Protein AF-A0A7C4XUT3-F1 (afdb_monomer)

Structure (mmCIF, N/CA/C/O backbone):
data_AF-A0A7C4XUT3-F1
#
_entry.id   AF-A0A7C4XUT3-F1
#
loop_
_atom_site.group_PDB
_atom_site.id
_atom_site.type_symbol
_atom_site.label_atom_id
_atom_site.label_alt_id
_atom_site.label_comp_id
_atom_site.label_asym_id
_atom_site.label_entity_id
_atom_site.label_seq_id
_atom_site.pdbx_PDB_ins_code
_atom_site.Cartn_x
_atom_site.Cartn_y
_atom_site.Cartn_z
_atom_site.occupancy
_atom_site.B_iso_or_equiv
_atom_site.auth_seq_id
_atom_site.auth_comp_id
_atom_site.auth_asym_id
_atom_site.auth_atom_id
_atom_site.pdbx_PDB_model_num
ATOM 1 N N . MET A 1 1 ? -14.555 5.152 -34.016 1.00 47.75 1 MET A N 1
ATOM 2 C CA . MET A 1 1 ? -13.206 5.073 -34.609 1.00 47.75 1 MET A CA 1
ATOM 3 C C . MET A 1 1 ? -12.359 4.331 -33.592 1.00 47.75 1 MET A C 1
ATOM 5 O O . MET A 1 1 ? -12.131 4.880 -32.524 1.00 47.75 1 MET A O 1
ATOM 9 N N . GLU A 1 2 ? -12.052 3.059 -33.833 1.00 62.88 2 GLU A N 1
ATOM 10 C CA . GLU A 1 2 ? -11.226 2.262 -32.917 1.00 62.88 2 GLU A CA 1
ATOM 11 C C . GLU A 1 2 ? -9.754 2.552 -33.213 1.00 62.88 2 GLU A C 1
ATOM 13 O O . GLU A 1 2 ? -9.337 2.526 -34.370 1.00 62.88 2 GLU A O 1
ATOM 18 N N . ALA A 1 3 ? -8.984 2.900 -32.185 1.00 73.62 3 ALA A N 1
ATOM 19 C CA . ALA A 1 3 ? -7.549 3.090 -32.320 1.00 73.62 3 ALA A CA 1
ATOM 20 C C . ALA A 1 3 ? -6.865 1.716 -32.287 1.00 73.62 3 ALA A C 1
ATOM 22 O O . ALA A 1 3 ? -6.935 1.015 -31.279 1.00 73.62 3 ALA A O 1
ATOM 23 N N . THR A 1 4 ? -6.215 1.326 -33.382 1.00 81.19 4 THR A N 1
ATOM 24 C CA . THR A 1 4 ? -5.373 0.121 -33.451 1.00 81.19 4 THR A CA 1
ATOM 25 C C . THR A 1 4 ? -3.918 0.472 -33.180 1.00 81.19 4 THR A C 1
ATOM 27 O O . THR A 1 4 ? -3.350 1.314 -33.870 1.00 81.19 4 THR A O 1
ATOM 30 N N . LEU A 1 5 ? -3.326 -0.197 -32.191 1.00 89.69 5 LEU A N 1
ATOM 31 C CA . LEU A 1 5 ? -1.923 -0.054 -31.807 1.00 89.69 5 LEU A CA 1
ATOM 32 C C . LEU A 1 5 ? -1.048 -0.987 -32.662 1.00 89.69 5 LEU A C 1
ATOM 34 O O . LEU A 1 5 ? -1.357 -2.175 -32.787 1.00 89.69 5 LEU A O 1
ATOM 38 N N . SER A 1 6 ? 0.041 -0.484 -33.242 1.00 93.62 6 SER A N 1
ATOM 39 C CA . SER A 1 6 ? 1.006 -1.327 -33.959 1.00 93.62 6 SER A CA 1
ATOM 40 C C . SER A 1 6 ? 1.868 -2.153 -32.995 1.00 93.62 6 SER A C 1
ATOM 42 O O . SER A 1 6 ? 2.052 -1.808 -31.827 1.00 93.62 6 SER A O 1
ATOM 44 N N . ALA A 1 7 ? 2.447 -3.251 -33.492 1.00 91.00 7 ALA A N 1
ATOM 45 C CA . ALA A 1 7 ? 3.308 -4.117 -32.683 1.00 91.00 7 ALA A CA 1
ATOM 46 C C . ALA A 1 7 ? 4.565 -3.397 -32.158 1.00 91.00 7 ALA A C 1
ATOM 48 O O . ALA A 1 7 ? 5.013 -3.676 -31.047 1.00 91.00 7 ALA A O 1
ATOM 49 N N . SER A 1 8 ? 5.124 -2.463 -32.934 1.00 93.19 8 SER A N 1
ATOM 50 C CA . SER A 1 8 ? 6.257 -1.636 -32.506 1.00 93.19 8 SER A CA 1
ATOM 51 C C . SER A 1 8 ? 5.867 -0.678 -31.386 1.00 93.19 8 SER A C 1
ATOM 53 O O . SER A 1 8 ? 6.567 -0.609 -30.383 1.00 93.19 8 SER A O 1
ATOM 55 N N . GLU A 1 9 ? 4.719 -0.008 -31.509 1.00 93.19 9 GLU A N 1
ATOM 56 C CA . GLU A 1 9 ? 4.221 0.896 -30.465 1.00 93.19 9 GLU A CA 1
ATOM 57 C C . GLU A 1 9 ? 3.931 0.136 -29.168 1.00 93.19 9 GLU A C 1
ATOM 59 O O . GLU A 1 9 ? 4.288 0.597 -28.087 1.00 93.19 9 GLU A O 1
ATOM 64 N N . TRP A 1 10 ? 3.348 -1.062 -29.259 1.00 90.75 10 TRP A N 1
ATOM 65 C CA . TRP A 1 10 ? 3.160 -1.936 -28.100 1.00 90.75 10 TRP A CA 1
ATOM 66 C C . TRP A 1 10 ? 4.482 -2.274 -27.399 1.00 90.75 10 TRP A C 1
ATOM 68 O O . TRP A 1 10 ? 4.575 -2.203 -26.172 1.00 90.75 10 TRP A O 1
ATOM 78 N N . LEU A 1 11 ? 5.516 -2.625 -28.169 1.00 93.94 11 LEU A N 1
ATOM 79 C CA . LEU A 1 11 ? 6.830 -2.960 -27.626 1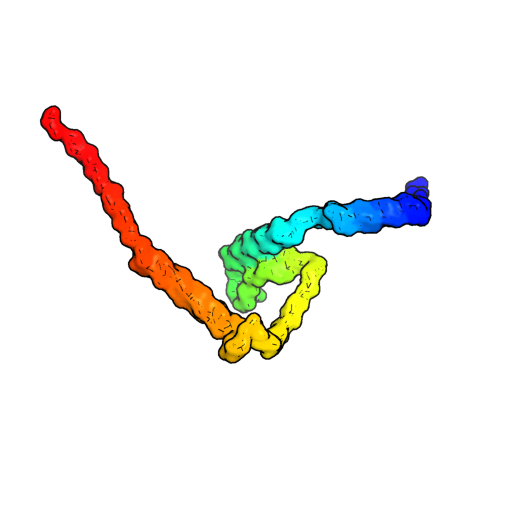.00 93.94 11 LEU A CA 1
ATOM 80 C C . LEU A 1 11 ? 7.469 -1.763 -26.910 1.00 93.94 11 LEU A C 1
ATOM 82 O O . LEU A 1 11 ? 8.082 -1.930 -25.855 1.00 93.94 11 LEU A O 1
ATOM 86 N N . ASP A 1 12 ? 7.306 -0.560 -27.454 1.00 91.06 12 ASP A N 1
ATOM 87 C CA . ASP A 1 12 ? 7.833 0.658 -26.845 1.00 91.06 12 ASP A CA 1
ATOM 88 C C . ASP A 1 12 ? 7.109 1.003 -25.536 1.00 91.06 12 ASP A C 1
ATOM 90 O O . ASP A 1 12 ? 7.769 1.357 -24.557 1.00 91.06 12 ASP A O 1
ATOM 94 N N . TRP A 1 13 ? 5.796 0.771 -25.443 1.00 88.12 13 TRP A N 1
ATOM 95 C CA . TRP A 1 13 ? 5.066 0.873 -24.174 1.00 88.12 13 TRP A CA 1
ATOM 96 C C . TRP A 1 13 ? 5.542 -0.137 -23.124 1.00 88.12 13 TRP A C 1
ATOM 98 O O . TRP A 1 13 ? 5.669 0.216 -21.951 1.00 88.12 13 TRP A O 1
ATOM 108 N N .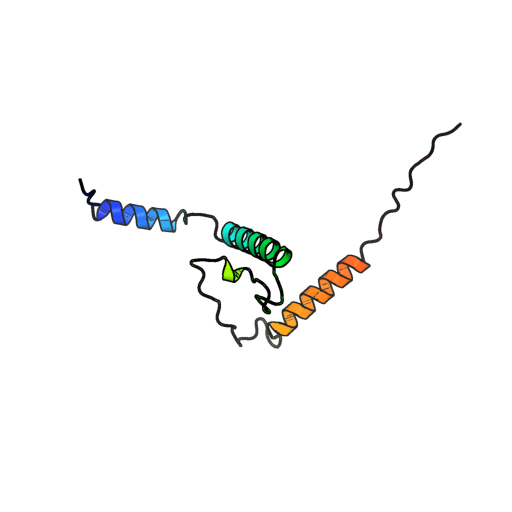 GLN A 1 14 ? 5.858 -1.375 -23.519 1.00 87.38 14 GLN A N 1
ATOM 109 C CA . GLN A 1 14 ? 6.424 -2.361 -22.590 1.00 87.38 14 GLN A CA 1
ATOM 110 C C . GLN A 1 14 ? 7.808 -1.949 -22.078 1.00 87.38 14 GLN A C 1
ATOM 112 O O . GLN A 1 14 ? 8.097 -2.095 -20.890 1.00 87.38 14 GLN A O 1
ATOM 117 N N . ARG A 1 15 ? 8.663 -1.413 -22.958 1.00 88.44 15 ARG A N 1
ATOM 118 C CA . ARG A 1 15 ? 9.985 -0.890 -22.581 1.00 88.44 15 ARG A CA 1
ATOM 119 C C . ARG A 1 15 ? 9.861 0.293 -21.633 1.00 88.44 15 ARG A C 1
ATOM 121 O O . ARG A 1 15 ? 10.570 0.332 -20.633 1.00 88.44 15 ARG A O 1
ATOM 128 N N . PHE A 1 16 ? 8.949 1.219 -21.923 1.00 83.44 16 PHE A N 1
ATOM 129 C CA . PHE A 1 16 ? 8.665 2.354 -21.053 1.00 83.44 16 PHE A CA 1
ATOM 130 C C . PHE A 1 16 ? 8.229 1.888 -19.658 1.00 83.44 16 PHE A C 1
ATOM 132 O O . PHE A 1 16 ? 8.852 2.276 -18.677 1.00 83.44 16 PHE A O 1
ATOM 139 N N . ALA A 1 17 ? 7.264 0.967 -19.567 1.00 81.00 17 ALA A N 1
ATOM 140 C CA . ALA A 1 17 ? 6.788 0.432 -18.288 1.00 81.00 17 ALA A CA 1
ATOM 141 C C . ALA A 1 17 ? 7.876 -0.297 -17.471 1.00 81.00 17 ALA A C 1
ATOM 143 O O . ALA A 1 17 ? 7.791 -0.354 -16.246 1.00 81.00 17 ALA A O 1
ATOM 144 N N . ALA A 1 18 ? 8.893 -0.860 -18.133 1.00 79.44 18 ALA A N 1
ATOM 145 C CA . ALA A 1 18 ? 10.031 -1.490 -17.465 1.00 79.44 18 ALA A CA 1
ATOM 146 C C . ALA A 1 18 ? 11.033 -0.474 -16.885 1.00 79.44 18 ALA A C 1
ATOM 148 O O . ALA A 1 18 ? 11.711 -0.783 -15.906 1.00 79.44 18 ALA A O 1
ATOM 149 N N . VAL A 1 19 ? 11.147 0.713 -17.490 1.00 78.56 19 VAL A N 1
ATOM 150 C CA . VAL A 1 19 ? 12.069 1.780 -17.057 1.00 78.56 19 VAL A CA 1
ATOM 151 C C . VAL 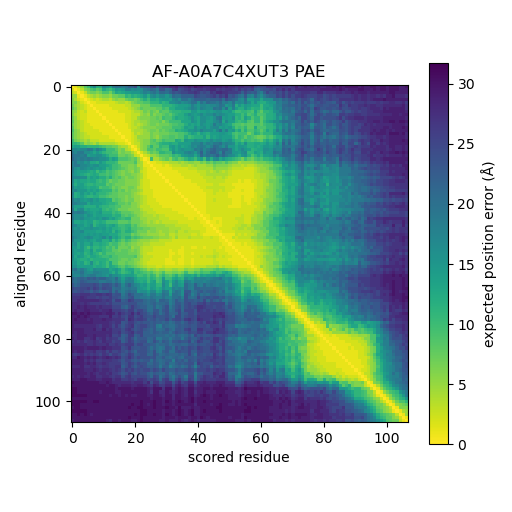A 1 19 ? 11.405 2.703 -16.038 1.00 78.56 19 VAL A C 1
ATOM 153 O O . VAL A 1 19 ? 12.017 3.057 -15.033 1.00 78.56 19 VAL A O 1
ATOM 156 N N . GLU A 1 20 ? 10.151 3.067 -16.281 1.00 69.75 20 GLU A N 1
ATOM 157 C CA . GLU A 1 20 ? 9.341 3.917 -15.420 1.00 69.75 20 GLU A CA 1
ATOM 158 C C . GLU A 1 20 ? 8.046 3.169 -15.073 1.00 69.75 20 GLU A C 1
ATOM 160 O O . GLU A 1 20 ? 7.044 3.273 -15.788 1.00 69.75 20 GLU A O 1
ATOM 165 N N . PRO A 1 21 ? 8.047 2.361 -13.997 1.00 63.75 21 PRO A N 1
ATOM 166 C CA . PRO A 1 21 ? 6.814 1.752 -13.533 1.00 63.75 21 PRO A CA 1
ATOM 167 C C . PRO A 1 21 ? 5.824 2.862 -13.166 1.00 63.75 21 PRO A C 1
ATOM 169 O O . PRO A 1 21 ? 6.186 3.833 -12.500 1.00 63.75 21 PRO A O 1
ATOM 172 N N . PHE A 1 22 ? 4.580 2.734 -13.633 1.00 62.84 22 PHE A N 1
ATOM 173 C CA . PHE A 1 22 ? 3.511 3.691 -13.355 1.00 62.84 22 PHE A CA 1
ATOM 174 C C . PHE A 1 22 ? 3.314 3.835 -11.839 1.00 62.84 22 PHE A C 1
ATOM 176 O O . PHE A 1 22 ? 2.679 2.995 -11.206 1.00 62.84 22 PHE A O 1
ATOM 183 N N . GLY A 1 23 ? 3.858 4.911 -11.269 1.00 64.31 23 GLY A N 1
ATOM 184 C CA . GLY A 1 23 ? 3.837 5.169 -9.833 1.00 64.31 23 GLY A CA 1
ATOM 185 C C . GLY A 1 23 ? 4.996 4.514 -9.079 1.00 64.31 23 GLY A C 1
ATOM 186 O O . GLY A 1 23 ? 5.525 3.471 -9.451 1.00 64.31 23 GLY A O 1
ATOM 187 N N . ALA A 1 24 ? 5.408 5.145 -7.979 1.00 74.00 24 ALA A N 1
ATOM 188 C CA . ALA A 1 24 ? 6.373 4.544 -7.071 1.00 74.00 24 ALA A CA 1
ATOM 189 C C . ALA A 1 24 ? 5.653 3.464 -6.244 1.00 74.00 24 ALA A C 1
ATOM 191 O O . ALA A 1 24 ? 4.773 3.827 -5.464 1.00 74.00 24 ALA A O 1
ATOM 192 N N . PRO A 1 25 ? 6.038 2.174 -6.311 1.00 74.81 25 PRO A N 1
ATOM 193 C CA . PRO A 1 25 ? 5.392 1.119 -5.519 1.00 74.81 25 PRO A CA 1
ATOM 194 C C . PRO A 1 25 ? 5.379 1.428 -4.015 1.00 74.81 25 PRO A C 1
ATOM 196 O O . PRO A 1 25 ? 4.449 1.084 -3.293 1.00 74.81 25 PRO A O 1
ATOM 199 N N . MET A 1 26 ? 6.401 2.148 -3.543 1.00 77.25 26 MET A N 1
ATOM 200 C CA . MET A 1 26 ? 6.465 2.646 -2.171 1.00 77.25 26 MET A CA 1
ATOM 201 C C . MET A 1 26 ? 5.332 3.633 -1.848 1.00 77.25 26 MET A C 1
ATOM 203 O O . MET A 1 26 ? 4.778 3.593 -0.753 1.00 77.25 26 MET A O 1
ATOM 207 N N . LEU A 1 27 ? 4.970 4.513 -2.785 1.00 84.94 27 LEU A N 1
ATOM 208 C CA . LEU A 1 27 ? 3.888 5.476 -2.593 1.00 84.94 27 LEU A CA 1
ATOM 209 C C . LEU A 1 27 ? 2.542 4.765 -2.439 1.00 84.94 27 LEU A C 1
ATOM 211 O O . LEU A 1 27 ? 1.759 5.156 -1.578 1.00 84.94 27 LEU A O 1
ATOM 215 N N . ASP A 1 28 ? 2.305 3.694 -3.196 1.00 85.62 28 ASP A N 1
ATOM 216 C CA . ASP A 1 28 ? 1.093 2.883 -3.056 1.00 85.62 28 ASP A CA 1
ATOM 217 C C . ASP A 1 28 ? 1.004 2.235 -1.674 1.00 85.62 28 ASP A C 1
ATOM 219 O O . ASP A 1 28 ? -0.055 2.273 -1.047 1.00 85.62 28 ASP A O 1
ATOM 223 N N . VAL A 1 29 ? 2.121 1.720 -1.150 1.00 86.62 29 VAL A N 1
ATOM 224 C CA . VAL A 1 29 ? 2.191 1.168 0.213 1.00 86.62 29 VAL A CA 1
ATOM 225 C C . VAL A 1 29 ? 1.905 2.245 1.261 1.00 86.62 29 VAL A C 1
ATOM 227 O O . VAL A 1 29 ? 1.087 2.028 2.156 1.00 86.62 29 VAL A O 1
ATOM 230 N N . VAL A 1 30 ? 2.518 3.427 1.142 1.00 89.12 30 VAL A N 1
ATOM 231 C CA . VAL A 1 30 ? 2.274 4.549 2.068 1.00 89.12 30 VAL A CA 1
ATOM 232 C C . VAL A 1 30 ? 0.807 4.987 2.027 1.00 89.12 30 VAL A C 1
ATOM 234 O O . VAL A 1 30 ? 0.184 5.187 3.070 1.00 89.12 30 VAL A O 1
ATOM 237 N N . GLN A 1 31 ? 0.230 5.101 0.831 1.00 92.69 31 GLN A N 1
ATOM 238 C CA . GLN A 1 31 ? -1.175 5.459 0.640 1.00 92.69 31 GLN A CA 1
ATOM 239 C C . GLN A 1 31 ? -2.114 4.400 1.219 1.00 92.69 31 GLN A C 1
ATOM 241 O O . GLN A 1 31 ? -3.082 4.740 1.897 1.00 92.69 31 GLN A O 1
ATOM 246 N N . ALA A 1 32 ? -1.823 3.119 0.999 1.00 93.06 32 ALA A N 1
ATOM 247 C CA . ALA A 1 32 ? -2.581 2.017 1.574 1.00 93.06 32 ALA A CA 1
ATOM 248 C C . ALA A 1 32 ? -2.541 2.037 3.107 1.00 93.06 32 ALA A C 1
ATOM 250 O O . ALA A 1 32 ? -3.566 1.832 3.756 1.00 93.06 32 ALA A O 1
ATOM 251 N N . GLN A 1 33 ? -1.391 2.363 3.697 1.00 93.94 33 GLN A N 1
ATOM 252 C CA . GLN A 1 33 ? -1.251 2.476 5.145 1.00 93.94 33 GLN A CA 1
ATOM 253 C C . GLN A 1 33 ? -2.057 3.647 5.718 1.00 93.94 33 GLN A C 1
ATOM 255 O O . GLN A 1 33 ? -2.747 3.481 6.724 1.00 93.94 33 GLN A O 1
ATOM 260 N N . LEU A 1 34 ? -2.039 4.806 5.055 1.00 95.94 34 LEU A N 1
ATOM 261 C CA . LEU A 1 34 ? -2.876 5.943 5.441 1.00 95.94 34 LEU A CA 1
ATOM 262 C C . LEU A 1 34 ? -4.371 5.603 5.348 1.00 95.94 34 LEU A C 1
ATOM 264 O O . LEU A 1 34 ? -5.134 5.914 6.260 1.00 95.94 34 LEU A O 1
ATOM 268 N N . ARG A 1 35 ? -4.792 4.933 4.270 1.00 96.19 35 ARG A N 1
ATOM 269 C CA . ARG A 1 35 ? -6.185 4.503 4.081 1.00 96.19 35 ARG A CA 1
ATOM 270 C C . ARG A 1 35 ? -6.623 3.504 5.144 1.00 96.19 35 ARG A C 1
ATOM 272 O O . ARG A 1 35 ? -7.709 3.667 5.685 1.00 96.19 35 ARG A O 1
ATOM 279 N N . ALA A 1 36 ? -5.771 2.540 5.492 1.00 96.31 36 ALA A N 1
ATOM 280 C CA . ALA A 1 36 ? -6.050 1.591 6.564 1.00 96.31 36 ALA A CA 1
ATOM 281 C C . ALA A 1 36 ? -6.248 2.298 7.912 1.00 96.31 36 ALA A C 1
ATOM 283 O O . ALA A 1 36 ? -7.214 2.008 8.610 1.00 96.31 36 ALA A O 1
ATOM 284 N N . LEU A 1 37 ? -5.405 3.283 8.244 1.00 96.56 37 LEU A N 1
ATOM 285 C CA . LEU A 1 37 ? -5.568 4.086 9.462 1.00 96.56 37 LEU A CA 1
ATOM 286 C C . LEU A 1 37 ? -6.885 4.871 9.465 1.00 96.56 37 LEU A C 1
ATOM 288 O O . LEU A 1 37 ? -7.610 4.856 10.457 1.00 96.56 37 LEU A O 1
ATOM 292 N N . LEU A 1 38 ? -7.212 5.541 8.358 1.00 97.69 38 LEU A N 1
ATOM 293 C CA . LEU A 1 38 ? -8.458 6.299 8.238 1.00 97.69 38 LEU A CA 1
ATOM 294 C C . LEU A 1 38 ? -9.687 5.390 8.322 1.00 97.69 38 LEU A C 1
ATOM 296 O O . LEU A 1 38 ? -10.661 5.748 8.979 1.00 97.69 38 LEU A O 1
ATOM 300 N N . ALA A 1 39 ? -9.646 4.219 7.691 1.00 96.25 39 ALA A N 1
ATOM 301 C CA . ALA A 1 39 ? -10.725 3.244 7.755 1.00 96.25 39 ALA A CA 1
ATOM 302 C C . ALA A 1 39 ? -10.891 2.678 9.171 1.00 96.25 39 ALA A C 1
ATOM 304 O O . ALA A 1 39 ? -12.018 2.542 9.638 1.00 96.25 39 ALA A O 1
ATOM 305 N N . GLU A 1 40 ? -9.788 2.423 9.880 1.00 95.69 40 GLU A N 1
ATOM 306 C CA . GLU A 1 40 ? -9.814 1.941 11.262 1.00 95.69 40 GLU A CA 1
ATOM 307 C C . GLU A 1 40 ? -10.433 2.968 12.220 1.00 95.69 40 GLU A C 1
ATOM 309 O O . GLU A 1 40 ? -11.243 2.595 13.064 1.00 95.69 40 GLU A O 1
ATOM 314 N N . ILE A 1 41 ? -10.139 4.264 12.048 1.00 96.44 41 ILE A N 1
ATOM 315 C CA . ILE A 1 41 ? -10.753 5.348 12.844 1.00 96.44 41 ILE A CA 1
ATOM 316 C C . ILE A 1 41 ? -12.283 5.350 12.714 1.00 96.44 41 ILE A C 1
ATOM 318 O O . ILE A 1 41 ? -12.985 5.651 13.678 1.00 96.44 41 ILE A O 1
ATOM 322 N N . HIS A 1 42 ? -12.802 5.011 11.534 1.00 95.75 42 HIS A N 1
ATOM 323 C CA . HIS A 1 42 ? -14.238 5.000 11.248 1.00 95.75 42 HIS A CA 1
ATOM 324 C C . HIS A 1 42 ? -14.852 3.593 11.311 1.00 95.75 42 HIS A C 1
ATOM 326 O O . HIS A 1 42 ? -16.008 3.411 10.923 1.00 95.75 42 HIS A O 1
ATOM 332 N N . ARG A 1 43 ? -14.102 2.583 11.771 1.00 95.69 43 ARG A N 1
ATOM 333 C CA . ARG A 1 43 ? -14.573 1.198 11.806 1.00 95.69 43 ARG A CA 1
ATOM 334 C C . ARG A 1 43 ? -15.633 1.029 12.889 1.00 95.69 43 ARG A C 1
ATOM 336 O O . ARG A 1 43 ? -15.378 1.298 14.058 1.00 95.69 43 ARG A O 1
ATOM 343 N N . ASP A 1 44 ? -16.795 0.499 12.508 1.00 96.00 44 ASP A N 1
ATOM 344 C CA . ASP A 1 44 ? -17.779 -0.032 13.457 1.00 96.00 44 ASP A CA 1
ATOM 345 C C . ASP A 1 44 ? -17.432 -1.496 13.797 1.00 96.00 44 ASP A C 1
ATOM 347 O O . ASP A 1 44 ? -17.577 -2.370 12.933 1.00 96.00 44 ASP A O 1
ATOM 351 N N . PRO A 1 45 ? -17.019 -1.807 15.044 1.00 93.31 45 PRO A N 1
ATOM 352 C CA . PRO A 1 45 ? -16.642 -3.162 15.440 1.00 93.31 45 PRO A CA 1
ATOM 353 C C . PRO A 1 45 ? -17.792 -4.174 15.381 1.00 93.31 45 PRO A C 1
ATOM 355 O O . PRO A 1 45 ? -17.534 -5.379 15.333 1.00 93.31 45 PRO A O 1
ATOM 358 N N . LYS A 1 46 ? -19.052 -3.712 15.401 1.00 94.50 46 LYS A N 1
ATOM 359 C CA . LYS A 1 46 ? -20.232 -4.583 15.291 1.00 94.50 46 LYS A CA 1
ATOM 360 C C . LYS A 1 46 ? -20.478 -5.023 13.854 1.00 94.50 46 LYS A C 1
ATOM 362 O O . LYS A 1 46 ? -20.894 -6.155 13.635 1.00 94.50 46 LYS A O 1
ATOM 367 N N . ALA A 1 47 ? -20.227 -4.132 12.896 1.00 93.00 47 ALA A N 1
ATOM 368 C CA . ALA A 1 47 ? -20.374 -4.417 11.473 1.00 93.00 47 ALA A CA 1
ATOM 369 C C . ALA A 1 47 ? -19.153 -5.154 10.904 1.00 93.00 47 ALA A C 1
ATOM 371 O O . ALA A 1 47 ? -19.302 -6.022 10.047 1.00 93.00 47 ALA A O 1
ATOM 372 N N . ARG A 1 48 ? -17.945 -4.835 11.390 1.00 92.75 48 ARG A N 1
ATOM 373 C CA . ARG A 1 48 ? -16.701 -5.513 11.011 1.00 92.75 48 ARG A CA 1
ATOM 374 C C . ARG A 1 48 ? -15.800 -5.711 12.227 1.00 92.75 48 ARG A C 1
ATOM 376 O O . ARG A 1 48 ? -15.200 -4.767 12.746 1.00 92.75 48 ARG A O 1
ATOM 383 N N . THR A 1 49 ? -15.667 -6.966 12.643 1.00 92.88 49 THR A N 1
ATOM 384 C CA . THR A 1 49 ? -14.843 -7.346 13.798 1.00 92.88 49 THR A CA 1
ATOM 385 C C . THR A 1 49 ? -13.350 -7.211 13.506 1.00 92.88 49 THR A C 1
ATOM 387 O O . THR A 1 49 ? -12.605 -6.733 14.361 1.00 92.88 49 THR A O 1
ATOM 390 N N . GLU A 1 50 ? -12.921 -7.580 12.299 1.00 93.19 50 GLU A N 1
ATOM 391 C CA . GLU A 1 50 ? -11.511 -7.545 11.909 1.00 93.19 50 GLU A CA 1
ATOM 392 C C . GLU A 1 50 ? -11.038 -6.123 11.563 1.00 93.19 50 GLU A C 1
ATOM 394 O O . GLU A 1 50 ? -11.731 -5.415 10.820 1.00 93.19 50 GLU A O 1
ATOM 399 N N . PRO A 1 51 ? -9.858 -5.697 12.052 1.00 92.06 51 PRO A N 1
ATOM 400 C CA . PRO A 1 51 ? -9.261 -4.420 11.677 1.00 92.06 51 PRO A CA 1
ATOM 401 C C . PRO A 1 51 ? -9.024 -4.297 10.171 1.00 92.06 51 PRO A C 1
ATOM 403 O O . PRO A 1 51 ? -8.911 -5.293 9.449 1.00 92.06 51 PRO A O 1
ATOM 406 N N . PHE A 1 52 ? -8.910 -3.061 9.700 1.00 92.06 52 PHE A N 1
ATOM 407 C CA . PHE A 1 52 ? -8.432 -2.805 8.347 1.00 92.06 52 PHE A CA 1
ATOM 408 C C . PHE A 1 52 ? -6.916 -2.951 8.277 1.00 92.06 52 PHE A C 1
ATOM 410 O O . PHE A 1 52 ? -6.183 -2.404 9.105 1.00 92.06 52 PHE A O 1
ATOM 417 N N . ALA A 1 53 ? -6.437 -3.653 7.258 1.00 90.62 53 ALA A N 1
ATOM 418 C CA . ALA A 1 53 ? -5.014 -3.816 7.017 1.00 90.62 53 ALA A CA 1
ATOM 419 C C . ALA A 1 53 ? -4.610 -3.146 5.692 1.00 90.62 53 ALA A C 1
ATOM 421 O O . ALA A 1 53 ? -5.439 -3.046 4.789 1.00 90.62 53 ALA A O 1
ATOM 422 N N .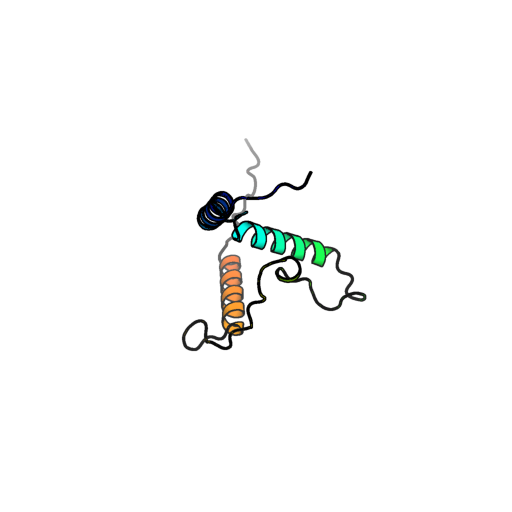 PRO A 1 54 ? -3.357 -2.675 5.525 1.00 91.00 54 PRO 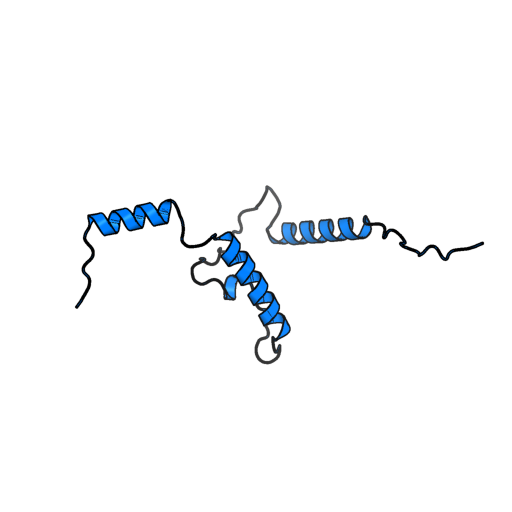A N 1
ATOM 423 C CA . PRO A 1 54 ? -2.943 -1.996 4.294 1.00 91.00 54 PRO A CA 1
ATOM 424 C C . PRO A 1 54 ? -3.204 -2.819 3.024 1.00 91.00 54 PRO A C 1
ATOM 426 O O . PRO A 1 54 ? -3.577 -2.255 2.000 1.00 91.00 54 PRO A O 1
ATOM 429 N N . GLN A 1 55 ? -3.084 -4.149 3.096 1.00 89.75 55 GLN A N 1
ATOM 430 C CA . GLN A 1 55 ? -3.389 -5.038 1.972 1.00 89.75 55 GLN A CA 1
ATOM 431 C C . GLN A 1 55 ? -4.840 -4.949 1.474 1.00 89.75 55 GLN A C 1
ATOM 433 O O . GLN A 1 55 ? -5.074 -5.208 0.300 1.00 89.75 55 GLN A O 1
ATOM 438 N N . ASP A 1 56 ? -5.790 -4.512 2.308 1.00 90.44 56 ASP A N 1
ATOM 439 C CA . ASP A 1 56 ? -7.191 -4.313 1.909 1.00 90.44 56 ASP A CA 1
ATOM 440 C C . ASP A 1 56 ? -7.353 -3.149 0.908 1.00 90.44 56 ASP A C 1
ATOM 442 O O . ASP A 1 56 ? -8.395 -3.012 0.270 1.00 90.44 56 ASP A O 1
ATOM 446 N N . PHE A 1 57 ? -6.330 -2.295 0.770 1.00 91.19 57 PHE A N 1
ATOM 447 C CA . PHE A 1 57 ? -6.330 -1.092 -0.072 1.00 91.19 57 PHE A CA 1
ATOM 448 C C . PHE A 1 57 ? -5.327 -1.162 -1.228 1.00 91.19 57 PHE A C 1
ATOM 450 O O . PHE A 1 57 ? -5.082 -0.149 -1.892 1.00 91.19 57 PHE A O 1
ATOM 457 N N . LEU A 1 58 ? -4.739 -2.335 -1.467 1.00 88.56 58 LEU A N 1
ATOM 458 C CA . LEU A 1 58 ? -3.798 -2.588 -2.551 1.00 88.56 58 LEU A CA 1
ATOM 459 C C . LEU A 1 58 ? -4.465 -3.451 -3.631 1.00 88.56 58 LEU A C 1
ATOM 461 O O . LEU A 1 58 ? -4.906 -4.562 -3.366 1.00 88.56 58 LEU A O 1
ATOM 465 N N . LEU A 1 59 ? -4.536 -2.941 -4.865 1.00 74.25 59 LEU A N 1
ATOM 466 C CA . LEU A 1 59 ? -5.265 -3.591 -5.969 1.00 74.25 59 LEU A CA 1
ATOM 467 C C . LEU A 1 59 ? -4.460 -4.674 -6.702 1.00 74.25 59 LEU A C 1
ATOM 469 O O . LEU A 1 59 ? -5.034 -5.650 -7.176 1.00 74.25 59 LEU A O 1
ATOM 473 N N . PHE A 1 60 ? -3.141 -4.501 -6.822 1.00 71.31 60 PHE A N 1
ATOM 474 C CA . PHE A 1 60 ? -2.289 -5.344 -7.679 1.00 71.31 60 PHE A CA 1
ATOM 475 C C . PHE A 1 60 ? -1.173 -6.055 -6.919 1.00 71.31 60 PHE A C 1
ATOM 477 O O . PHE A 1 60 ? -0.315 -6.710 -7.512 1.00 71.31 60 PHE A O 1
ATOM 484 N N . THR A 1 61 ? -1.163 -5.933 -5.598 1.00 66.62 61 THR A N 1
ATOM 485 C CA . THR A 1 61 ? -0.167 -6.586 -4.762 1.00 66.62 61 THR A CA 1
ATOM 486 C C . THR A 1 61 ? -0.705 -7.960 -4.401 1.00 66.62 61 THR A C 1
ATOM 488 O O . THR A 1 61 ? -1.705 -8.079 -3.698 1.00 66.62 61 THR A O 1
ATOM 491 N N . ARG A 1 62 ? -0.064 -9.017 -4.913 1.00 59.84 62 ARG A N 1
ATOM 492 C CA . ARG A 1 62 ? -0.360 -10.383 -4.469 1.00 59.84 62 ARG A CA 1
ATOM 493 C C . ARG A 1 62 ? -0.169 -10.416 -2.945 1.00 59.84 62 ARG A C 1
ATOM 495 O O . ARG A 1 62 ? 0.902 -9.996 -2.499 1.00 59.84 62 ARG A O 1
ATOM 502 N N . PRO A 1 63 ? -1.151 -10.892 -2.158 1.00 58.00 63 PRO A N 1
ATOM 503 C CA . PRO A 1 63 ? -0.934 -11.140 -0.743 1.00 58.00 63 PRO A CA 1
ATOM 504 C C . PRO A 1 63 ? 0.316 -12.004 -0.611 1.00 58.00 63 PRO A C 1
ATOM 506 O O . PRO A 1 63 ? 0.404 -13.061 -1.237 1.00 58.00 63 PRO A O 1
ATOM 509 N N . ALA A 1 64 ? 1.319 -11.517 0.119 1.00 56.28 64 ALA A N 1
ATOM 510 C CA . ALA A 1 64 ? 2.447 -12.361 0.458 1.00 56.28 64 ALA A CA 1
ATOM 511 C C . ALA A 1 64 ? 1.878 -13.507 1.297 1.00 56.28 64 ALA A C 1
ATOM 513 O O . ALA A 1 64 ? 1.376 -13.268 2.397 1.00 56.28 64 ALA A O 1
ATOM 514 N N . GLU A 1 65 ? 1.896 -14.724 0.751 1.00 57.97 65 GLU A N 1
ATOM 515 C CA . GLU A 1 65 ? 1.674 -15.925 1.550 1.00 57.97 65 GLU A CA 1
ATOM 516 C C . GLU A 1 65 ? 2.627 -15.826 2.748 1.00 57.97 65 GLU A C 1
ATOM 518 O O . GLU A 1 65 ? 3.807 -15.502 2.546 1.00 57.97 65 GLU A O 1
ATOM 523 N N . PRO A 1 66 ? 2.140 -16.002 3.988 1.00 54.28 66 PRO A N 1
ATOM 524 C CA . PRO A 1 66 ? 3.019 -16.011 5.140 1.00 54.28 66 PRO A CA 1
ATOM 525 C C . PRO A 1 66 ? 4.061 -17.105 4.907 1.00 54.28 66 PRO A C 1
ATOM 527 O O . PRO A 1 66 ? 3.752 -18.290 4.877 1.00 54.28 66 PRO A O 1
ATOM 530 N N . SER A 1 67 ? 5.295 -16.683 4.651 1.00 53.56 67 SER A N 1
ATOM 531 C CA . SER A 1 67 ? 6.401 -17.607 4.491 1.00 53.56 67 SER A CA 1
ATOM 532 C C . SER A 1 67 ? 6.758 -18.127 5.875 1.00 53.56 67 SER A C 1
ATOM 534 O O . SER A 1 67 ? 7.207 -17.353 6.721 1.00 53.56 67 SER A O 1
ATOM 536 N N . ASP A 1 68 ? 6.599 -19.432 6.087 1.00 56.91 68 ASP A N 1
ATOM 537 C CA . ASP A 1 68 ? 7.145 -20.136 7.255 1.00 56.91 68 ASP A CA 1
ATOM 538 C C . ASP A 1 68 ? 8.684 -20.172 7.236 1.00 56.91 68 ASP A C 1
ATOM 540 O O . ASP A 1 68 ? 9.315 -20.677 8.167 1.00 56.91 68 ASP A O 1
ATOM 544 N N . ALA A 1 69 ? 9.315 -19.642 6.180 1.00 55.38 69 ALA A N 1
ATOM 545 C CA . ALA A 1 69 ? 10.758 -19.530 6.130 1.00 55.38 69 ALA A CA 1
ATOM 546 C C . ALA A 1 69 ? 11.241 -18.559 7.222 1.00 55.38 69 ALA A C 1
ATOM 548 O O . ALA A 1 69 ? 10.768 -17.417 7.290 1.00 55.38 69 ALA A O 1
ATOM 549 N N . PRO A 1 70 ? 12.206 -18.976 8.057 1.00 54.03 70 PRO A N 1
ATOM 550 C CA . PRO A 1 70 ? 12.815 -18.087 9.032 1.00 54.03 70 PRO A CA 1
ATOM 551 C C . PRO A 1 70 ? 13.423 -16.884 8.300 1.00 54.03 70 PRO A C 1
ATOM 553 O O . PRO A 1 70 ? 14.205 -17.044 7.364 1.00 54.03 70 PRO A O 1
ATOM 556 N N . LEU A 1 71 ? 13.046 -15.668 8.711 1.00 57.69 71 LEU A N 1
ATOM 557 C CA . LEU A 1 71 ? 13.561 -14.422 8.117 1.00 57.69 71 LEU A CA 1
ATOM 558 C C . LEU A 1 71 ? 15.073 -14.272 8.360 1.00 57.69 71 LEU A C 1
ATOM 560 O O . LEU A 1 71 ? 15.770 -13.612 7.592 1.00 57.69 71 LEU A O 1
ATOM 564 N N . VAL A 1 72 ? 15.553 -14.888 9.443 1.00 57.19 72 VAL A N 1
ATOM 565 C CA . VAL A 1 72 ? 16.946 -15.055 9.873 1.00 57.19 72 VAL A CA 1
ATOM 566 C C . VAL A 1 72 ? 16.992 -16.367 10.665 1.00 57.19 72 VAL A C 1
ATOM 568 O O . VAL A 1 72 ? 15.999 -16.684 11.326 1.00 57.19 72 VAL A O 1
ATOM 571 N N . ASP A 1 73 ? 18.097 -17.120 10.626 1.00 57.28 73 ASP A N 1
ATOM 572 C CA . ASP A 1 73 ? 18.254 -18.378 11.376 1.00 57.28 73 ASP A CA 1
ATOM 573 C C . ASP A 1 73 ? 17.705 -18.266 12.813 1.00 57.28 73 ASP A C 1
ATOM 575 O O . ASP A 1 73 ? 18.230 -17.527 13.647 1.00 57.28 73 ASP A O 1
ATOM 579 N N . GLY A 1 74 ? 16.621 -19.000 13.091 1.00 58.12 74 GLY A N 1
ATOM 580 C CA . GLY A 1 74 ? 16.028 -19.122 14.426 1.00 58.12 74 GLY A CA 1
ATOM 581 C C . GLY A 1 74 ? 15.005 -18.057 14.847 1.00 58.12 74 GLY A C 1
ATOM 582 O O . GLY A 1 74 ? 14.560 -18.113 15.990 1.00 58.12 74 GLY A O 1
ATOM 583 N N . LEU A 1 75 ? 14.603 -17.120 13.979 1.00 59.25 75 LEU A N 1
ATOM 584 C CA . LEU A 1 75 ? 13.577 -16.110 14.294 1.00 59.25 75 LEU A CA 1
ATOM 585 C C . LEU A 1 75 ? 12.395 -16.191 13.322 1.00 59.25 75 LEU A C 1
ATOM 587 O O . LEU A 1 75 ? 12.538 -15.978 12.113 1.00 59.25 75 LEU A O 1
ATOM 591 N N . SER A 1 76 ? 11.208 -16.471 13.862 1.00 63.00 76 SER A N 1
ATOM 592 C CA . SER A 1 76 ? 9.956 -16.436 13.106 1.00 63.00 76 SER A CA 1
ATOM 593 C C . SER A 1 76 ? 9.497 -14.991 12.852 1.00 63.00 76 SER A C 1
ATOM 595 O O . SER A 1 76 ? 9.931 -14.041 13.513 1.00 63.00 76 SER A O 1
ATOM 597 N N . ALA A 1 77 ? 8.561 -14.798 11.919 1.00 58.12 77 ALA A N 1
ATOM 598 C CA . ALA A 1 77 ? 7.970 -13.482 11.652 1.00 58.12 77 ALA A CA 1
ATOM 599 C C . ALA A 1 77 ? 7.258 -12.868 12.881 1.00 58.12 77 ALA A C 1
ATOM 601 O O . ALA A 1 77 ? 7.194 -11.641 13.016 1.00 58.12 77 ALA A O 1
ATOM 602 N N . ALA A 1 78 ? 6.749 -13.703 13.796 1.00 59.53 78 ALA A N 1
ATOM 603 C CA . ALA A 1 78 ? 6.148 -13.260 15.054 1.00 59.53 78 ALA A CA 1
ATOM 604 C C . ALA A 1 78 ? 7.201 -12.689 16.021 1.00 59.53 78 ALA A C 1
ATOM 606 O O . ALA A 1 78 ? 6.970 -11.647 16.643 1.00 59.53 78 ALA A O 1
ATOM 607 N N . ASP A 1 79 ? 8.386 -13.302 16.069 1.00 69.62 79 ASP A N 1
ATOM 608 C CA . ASP A 1 79 ? 9.489 -12.873 16.935 1.00 69.62 79 ASP A CA 1
ATOM 609 C C . ASP A 1 79 ? 10.061 -11.520 16.497 1.00 69.62 79 ASP A C 1
ATOM 611 O O . ASP A 1 79 ? 10.418 -10.678 17.326 1.00 69.62 79 ASP A O 1
ATOM 615 N N . TRP A 1 80 ? 10.072 -11.254 15.188 1.00 65.88 80 TRP A N 1
ATOM 616 C CA . TRP A 1 80 ? 10.554 -9.983 14.648 1.00 65.88 80 TRP A CA 1
ATOM 617 C C . TRP A 1 80 ? 9.660 -8.794 15.025 1.00 65.88 80 TRP A C 1
ATOM 619 O O . TRP A 1 80 ? 10.162 -7.730 15.398 1.00 65.88 80 TRP A O 1
ATOM 629 N N . ARG A 1 81 ? 8.330 -8.965 14.988 1.00 69.50 81 ARG A N 1
ATOM 630 C CA . ARG A 1 81 ? 7.381 -7.922 15.420 1.00 69.50 81 ARG A CA 1
ATOM 631 C C . ARG A 1 81 ? 7.574 -7.561 16.890 1.00 69.50 81 ARG A C 1
ATOM 633 O O . ARG A 1 81 ? 7.600 -6.375 17.221 1.00 69.50 81 ARG A O 1
ATOM 640 N N . LEU A 1 82 ? 7.747 -8.564 17.752 1.00 72.25 82 LEU A N 1
ATOM 641 C CA . LEU A 1 82 ? 8.019 -8.352 19.172 1.00 72.25 82 LEU A CA 1
ATOM 642 C C . LEU A 1 82 ? 9.365 -7.642 19.380 1.00 72.25 82 LEU A C 1
ATOM 644 O O . LEU A 1 82 ? 9.431 -6.668 20.129 1.00 72.25 82 LEU A O 1
ATOM 648 N N . ALA A 1 83 ? 10.416 -8.054 18.668 1.00 73.31 83 ALA A N 1
ATOM 649 C CA . ALA A 1 83 ? 11.730 -7.417 18.741 1.00 73.31 83 ALA A CA 1
ATOM 650 C C . ALA A 1 83 ? 11.697 -5.937 18.310 1.00 73.31 83 ALA A C 1
ATOM 652 O O . ALA A 1 83 ? 12.272 -5.078 18.983 1.00 73.31 83 ALA A O 1
ATOM 653 N N . MET A 1 84 ? 10.987 -5.613 17.224 1.00 76.25 84 MET A N 1
ATOM 654 C CA . MET A 1 84 ? 10.792 -4.227 16.778 1.00 76.25 84 MET A CA 1
ATOM 655 C C . MET A 1 84 ? 10.005 -3.398 17.795 1.00 76.25 84 MET A C 1
ATOM 657 O O . MET A 1 84 ? 10.391 -2.266 18.096 1.00 76.25 84 MET A O 1
ATOM 661 N N . TYR A 1 85 ? 8.939 -3.965 18.363 1.00 75.38 85 TYR A N 1
ATOM 662 C CA . TYR A 1 85 ? 8.139 -3.313 19.398 1.00 75.38 85 TYR A CA 1
ATOM 663 C C . TYR A 1 85 ? 8.969 -2.986 20.649 1.00 75.38 85 TYR A C 1
ATOM 665 O O . TYR A 1 85 ? 8.946 -1.850 21.125 1.00 75.38 85 TYR A O 1
ATOM 673 N N . LEU A 1 86 ? 9.766 -3.941 21.137 1.00 79.06 86 LEU A N 1
ATOM 674 C CA . LEU A 1 86 ? 10.639 -3.750 22.300 1.00 79.06 86 LEU A CA 1
ATOM 675 C C . LEU A 1 86 ? 11.716 -2.689 22.046 1.00 79.06 86 LEU A C 1
ATOM 677 O O . LEU A 1 86 ? 11.953 -1.833 22.901 1.00 79.06 86 LEU A O 1
ATOM 681 N N . LYS A 1 87 ? 12.316 -2.683 20.850 1.00 77.81 87 LYS A N 1
ATOM 682 C CA . LYS A 1 87 ? 13.314 -1.679 20.458 1.00 77.81 87 LYS A CA 1
ATOM 683 C C . LYS A 1 87 ? 12.718 -0.267 20.405 1.00 77.81 87 LYS A C 1
ATOM 685 O O . LYS A 1 87 ? 13.341 0.683 20.877 1.00 77.81 87 LYS A O 1
ATOM 690 N N . ALA A 1 88 ? 11.502 -0.122 19.878 1.00 77.19 88 ALA A N 1
ATOM 691 C CA . ALA A 1 88 ? 10.793 1.157 19.854 1.00 77.19 88 ALA A CA 1
ATOM 692 C C . ALA A 1 88 ? 10.424 1.652 21.266 1.00 77.19 88 ALA A C 1
ATOM 694 O O . ALA A 1 88 ? 10.515 2.847 21.549 1.00 77.19 88 ALA A O 1
ATOM 695 N N . LEU A 1 89 ? 10.047 0.741 22.168 1.00 77.19 89 LEU A N 1
ATOM 696 C CA . LEU A 1 89 ? 9.781 1.040 23.578 1.00 77.19 89 LEU A CA 1
ATOM 697 C C . LEU A 1 89 ? 11.031 1.540 24.309 1.00 77.19 89 LEU A C 1
ATOM 699 O O . LEU A 1 89 ? 10.967 2.556 24.999 1.00 77.19 89 LEU A O 1
ATOM 703 N N . GLN A 1 90 ? 12.173 0.879 24.112 1.00 79.69 90 GLN A N 1
ATOM 704 C CA . GLN A 1 90 ? 13.449 1.315 24.684 1.00 79.69 90 GLN A CA 1
ATOM 705 C C . GLN A 1 90 ? 13.864 2.698 24.177 1.00 79.69 90 GLN A C 1
ATOM 707 O O . GLN A 1 90 ? 14.254 3.541 24.979 1.00 79.69 90 GLN A O 1
ATOM 712 N N . ALA A 1 91 ? 13.709 2.975 22.879 1.00 73.50 91 ALA A N 1
ATOM 713 C CA . ALA A 1 91 ? 14.022 4.288 22.312 1.00 73.50 91 ALA A CA 1
ATOM 714 C C . ALA A 1 91 ? 13.176 5.422 22.929 1.00 73.50 91 ALA A C 1
ATOM 716 O O . ALA A 1 91 ? 13.670 6.532 23.133 1.00 73.50 91 ALA A O 1
ATOM 717 N N . ARG A 1 92 ? 11.914 5.138 23.283 1.00 71.00 92 ARG A N 1
ATOM 718 C CA . ARG A 1 92 ? 11.038 6.087 23.991 1.00 71.00 92 ARG A CA 1
ATOM 719 C C . ARG A 1 92 ? 11.459 6.302 25.441 1.00 71.00 92 ARG A C 1
ATOM 721 O O . ARG A 1 92 ? 11.447 7.433 25.903 1.00 71.00 92 ARG A O 1
ATOM 728 N N . GLN A 1 93 ? 11.862 5.245 2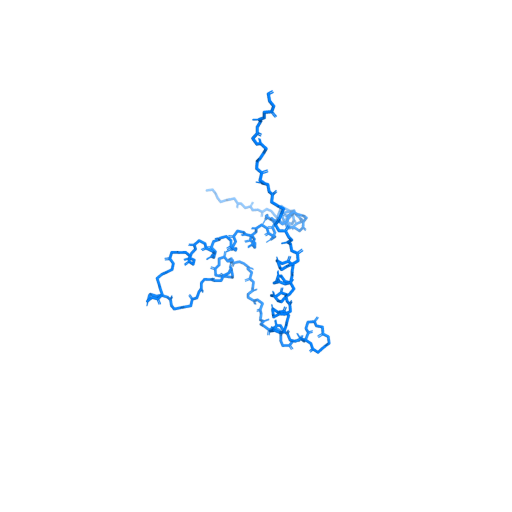6.143 1.00 73.19 93 GLN A N 1
ATOM 729 C CA . GLN A 1 93 ? 12.360 5.352 27.521 1.00 73.19 9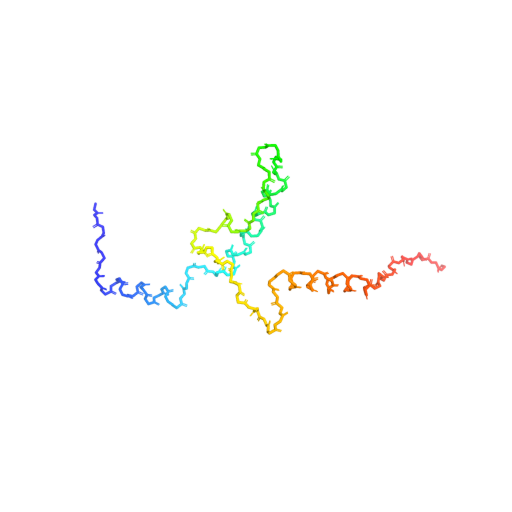3 GLN A CA 1
ATOM 730 C C . GLN A 1 93 ? 13.715 6.071 27.607 1.00 73.19 93 GLN A C 1
ATOM 732 O O . GLN A 1 93 ? 14.030 6.670 28.629 1.00 73.19 93 GLN A O 1
ATOM 737 N N . GLN A 1 94 ? 14.509 6.021 26.536 1.00 66.38 94 GLN A N 1
ATOM 738 C CA . GLN A 1 94 ? 15.823 6.661 26.436 1.00 66.38 94 GLN A CA 1
ATOM 739 C C . GLN A 1 94 ? 15.782 8.101 25.912 1.00 66.38 94 GLN A C 1
ATOM 741 O O . GLN A 1 94 ? 16.835 8.721 25.793 1.00 66.38 94 GLN A O 1
ATOM 746 N N . SER A 1 95 ? 14.603 8.644 25.600 1.00 53.91 95 SER A N 1
ATOM 747 C CA . SER A 1 95 ? 14.447 10.059 25.261 1.00 53.91 95 SER A CA 1
ATOM 748 C C . SER A 1 95 ? 14.130 10.847 26.536 1.00 53.91 95 SER A C 1
ATOM 750 O O . SER A 1 95 ? 12.974 10.845 26.958 1.00 53.91 95 SER A O 1
ATOM 752 N N . PRO A 1 96 ? 15.107 11.506 27.190 1.00 51.88 96 PRO A N 1
ATOM 753 C CA . PRO A 1 96 ? 14.787 12.450 28.246 1.00 51.88 96 PRO A CA 1
ATOM 754 C C . PRO A 1 96 ? 14.112 13.664 27.604 1.00 51.88 96 PRO A C 1
ATOM 756 O O . PRO A 1 96 ? 14.705 14.354 26.773 1.00 51.88 96 PRO A O 1
ATOM 759 N N . GLU A 1 97 ? 12.861 13.922 27.978 1.00 54.03 97 GLU A N 1
ATOM 760 C CA . GLU A 1 97 ? 12.224 15.210 27.724 1.00 54.03 97 GLU A CA 1
ATOM 761 C C . GLU A 1 97 ? 13.158 16.324 28.224 1.00 54.03 97 GLU A C 1
ATOM 763 O O . GLU A 1 97 ? 13.501 16.389 29.405 1.00 54.03 97 GLU A O 1
ATOM 768 N N . SER A 1 98 ? 13.615 17.189 27.316 1.00 51.94 98 SER A N 1
ATOM 769 C CA . SER A 1 98 ? 14.272 18.434 27.709 1.00 51.94 98 SER A CA 1
ATOM 770 C C . SER A 1 98 ? 13.207 19.354 28.307 1.00 51.94 98 SER A C 1
ATOM 772 O O . SER A 1 98 ? 12.236 19.663 27.612 1.00 51.94 98 SER A O 1
ATOM 774 N N . PRO A 1 99 ? 13.348 19.823 29.557 1.00 47.97 99 PRO A N 1
ATOM 775 C CA . PRO A 1 99 ? 12.407 20.773 30.113 1.00 47.97 99 PRO A CA 1
ATOM 776 C C . PRO A 1 99 ? 12.659 22.130 29.451 1.00 47.97 99 PRO A C 1
ATOM 778 O O . PRO A 1 99 ? 13.556 22.875 29.841 1.00 47.97 99 PRO A O 1
ATOM 781 N N . THR A 1 100 ? 11.863 22.484 28.442 1.00 56.00 100 THR A N 1
ATOM 782 C CA . THR A 1 100 ? 11.694 23.886 28.046 1.00 56.00 100 THR A CA 1
ATOM 783 C C . THR A 1 100 ? 10.807 24.563 29.090 1.00 56.00 100 THR A C 1
ATOM 785 O O . THR A 1 100 ? 9.617 24.778 28.881 1.00 56.00 100 THR A O 1
ATOM 788 N N . ALA A 1 101 ? 11.381 24.862 30.256 1.00 48.22 101 ALA A N 1
ATOM 789 C CA . ALA A 1 101 ? 10.788 25.788 31.209 1.00 48.22 101 ALA A CA 1
ATOM 790 C C . ALA A 1 101 ? 11.247 27.201 30.830 1.00 48.22 101 ALA A C 1
ATOM 792 O O . ALA A 1 101 ? 12.443 27.485 30.764 1.00 48.22 101 ALA A O 1
ATOM 793 N N . GLY A 1 102 ? 10.273 28.051 30.503 1.00 46.97 102 GLY A N 1
ATOM 794 C CA . GLY A 1 102 ? 10.482 29.427 30.081 1.00 46.97 102 GLY A CA 1
ATOM 795 C C . GLY A 1 102 ? 11.301 30.237 31.083 1.00 46.97 102 GLY A C 1
ATOM 796 O O . GLY A 1 102 ? 11.220 30.038 32.291 1.00 46.97 102 GLY A O 1
ATOM 797 N N . ASN A 1 103 ? 12.078 31.171 30.549 1.00 49.38 103 ASN A N 1
ATOM 798 C CA . ASN A 1 103 ? 12.785 32.182 31.315 1.00 49.38 103 ASN A CA 1
ATOM 799 C C . ASN A 1 103 ? 11.840 33.383 31.526 1.00 49.38 103 ASN A C 1
ATOM 801 O O . ASN A 1 103 ? 11.567 34.084 30.547 1.00 49.38 103 ASN A O 1
ATOM 805 N N . PRO A 1 104 ? 11.292 33.640 32.730 1.00 52.38 104 PRO A N 1
ATOM 806 C CA . PRO A 1 104 ? 10.667 34.920 33.012 1.00 52.38 104 PRO A CA 1
ATOM 807 C C . PRO A 1 104 ? 11.759 35.954 33.311 1.00 52.38 104 PRO A C 1
ATOM 809 O O . PRO A 1 104 ? 12.575 35.795 34.214 1.00 52.38 104 PRO A O 1
ATOM 812 N N . ALA A 1 105 ? 11.757 37.018 32.515 1.00 48.56 105 ALA A N 1
ATOM 813 C CA . ALA A 1 105 ? 12.618 38.184 32.645 1.00 48.56 105 ALA A CA 1
ATOM 814 C C . ALA A 1 105 ? 12.547 38.846 34.032 1.00 48.56 105 ALA A C 1
ATOM 816 O O . ALA A 1 105 ? 11.447 39.033 34.548 1.00 48.5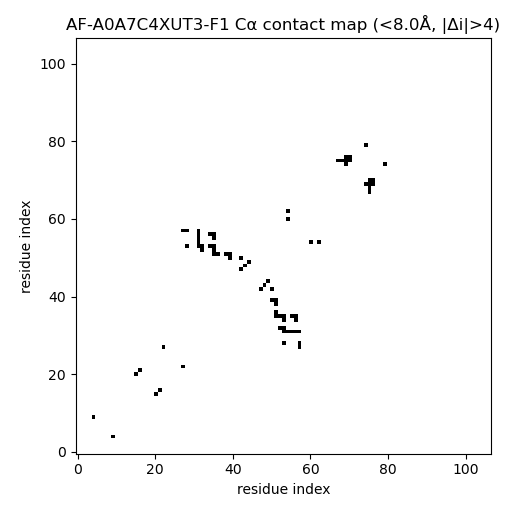6 105 ALA A O 1
ATOM 817 N N . THR A 1 106 ? 13.694 39.270 34.579 1.00 38.94 106 THR A N 1
ATOM 818 C CA . THR A 1 106 ? 13.941 40.525 35.349 1.00 38.94 106 THR A CA 1
ATOM 819 C C . THR A 1 106 ? 15.439 40.600 35.721 1.00 38.94 106 THR A C 1
ATOM 821 O O . THR A 1 106 ? 16.102 39.561 35.629 1.00 38.94 106 THR A O 1
ATOM 824 N N . PRO A 1 107 ? 16.034 41.75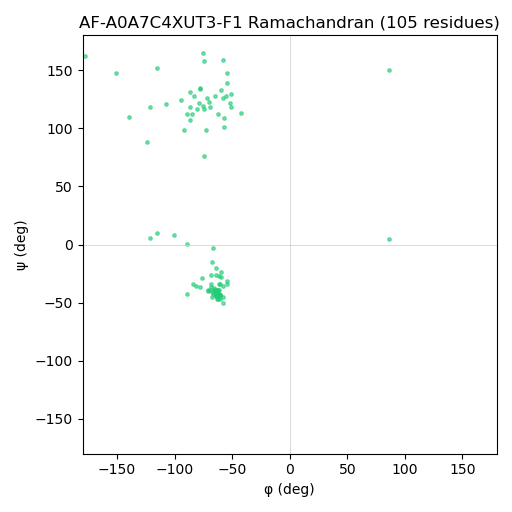4 36.102 1.00 55.94 107 PRO A N 1
ATOM 825 C CA . PRO A 1 107 ? 15.458 42.956 36.729 1.00 55.94 107 PRO A CA 1
ATOM 826 C C . PRO A 1 107 ? 15.218 44.155 35.801 1.00 55.94 107 PRO A C 1
ATOM 828 O O . PRO A 1 107 ? 15.941 44.297 34.791 1.00 55.94 107 PRO A O 1
#

Solvent-accessible surface area (backbone atoms only — not comparable to full-atom values): 6949 Å² total; per-residue (Å²): 135,84,89,80,81,51,75,66,60,52,52,51,52,54,54,44,46,72,76,53,53,91,64,60,73,65,55,54,53,54,51,13,43,52,50,20,52,56,48,48,76,69,56,52,61,88,85,44,77,71,79,61,48,39,71,81,62,47,92,83,64,76,80,77,71,85,66,87,64,55,84,44,97,92,37,48,75,69,54,51,56,53,52,52,51,51,53,53,50,50,55,58,74,68,53,77,81,77,82,86,70,81,83,82,87,80,135

Sequence (107 aa):
MEATLSASEWLDWQRFAAVEPFGAPMLDVVQAQLRALLAEIHRDPKARTEPFAPQDFLLFTRPAEPSDAPLVDGLSAADWRLAMYLKALQARQQSPESPTAGNPATP

Mean predicted aligned error: 16.52 Å

Foldseek 3Di:
DDDDDDPVNVVVVVVCCVVDPPDDVVVLLVVLQVVQVVCQVVDDCVVPVDGRDSVVSDDPDDPPDLDQPAPDPPHHPVNVVVVVVVVVVVVVVPDPPDPPDDDDDDD

Radius of gyration: 24.31 Å; Cα contacts (8 Å, |Δi|>4): 39; chains: 1; bounding box: 39×63×71 Å

pLDDT: mean 75.39, std 16.35, range [38.94, 97.69]

Secondary structure (DSSP, 8-state):
-PPPPPHHHHHHHHHHHHHS-SS-HHHHHHHHHHHHHHHHHT--TTT--SPP-GGGG-SS--------S-SBTTB-HHHHHHHHHHHHHHHHHT-PPP---------